Protein AF-A0A8S2TQ96-F1 (afdb_monomer_lite)

pLDDT: mean 87.21, std 14.12, range [46.69, 98.44]

InterPro domains:
  IPR013201 Cathepsin propeptide inhibitor domain (I29) [PF08246] (51-105)
  IPR013201 Cathepsin propeptide inhibitor domain (I29) [SM00848] (51-105)
  IPR038765 Papain-like cysteine peptidase superfamily [SSF54001] (45-105)

Foldseek 3Di:
DPVVPVPPPDDPVVVVVVVVVVVVVVVVVVVVVVVVVVVVVVVVVVLVVVLVVLCVVLVDDDDPVLSVLLSVQLVVLVVVQVVVVVCVVVVVDVDHDDDDNPSSD

Sequence (105 aa):
MLHSWLRKSTIDVTKVWDVYTTIMKVLIALCVLFIGAFSAAAFNTANDDGWNLFKQVHSKQYTNEQEVHRRSVWESNLQKIRTHNLEADLGVHTYTMKMNKYGDL

Structure (mmCIF, N/CA/C/O backbone):
data_AF-A0A8S2TQ96-F1
#
_entry.id   AF-A0A8S2TQ96-F1
#
loop_
_atom_site.group_PDB
_atom_site.id
_atom_site.type_symbol
_atom_site.label_atom_id
_atom_site.label_alt_id
_atom_site.label_comp_id
_atom_site.label_asym_id
_atom_site.label_entity_id
_atom_site.label_seq_id
_atom_site.pdbx_PDB_ins_code
_atom_site.Cartn_x
_atom_site.Cartn_y
_atom_site.Cartn_z
_atom_site.occupancy
_atom_site.B_iso_or_equiv
_atom_site.auth_seq_id
_atom_site.auth_comp_id
_atom_site.auth_asym_id
_atom_site.auth_atom_id
_atom_site.pdbx_PDB_model_num
ATOM 1 N N . MET A 1 1 ? 37.260 -16.030 -67.076 1.00 56.91 1 MET A N 1
ATOM 2 C CA . MET A 1 1 ? 37.007 -14.859 -66.200 1.00 56.91 1 MET A CA 1
ATOM 3 C C . MET A 1 1 ? 35.564 -14.758 -65.663 1.00 56.91 1 MET A C 1
ATOM 5 O O . MET A 1 1 ? 35.270 -13.790 -64.985 1.00 56.91 1 MET A O 1
ATOM 9 N N . LEU A 1 2 ? 34.681 -15.754 -65.868 1.00 51.91 2 LEU A N 1
ATOM 10 C CA . LEU A 1 2 ? 33.277 -15.722 -65.396 1.00 51.91 2 LEU A CA 1
ATOM 11 C C . LEU A 1 2 ? 33.016 -16.482 -64.076 1.00 51.91 2 LEU A C 1
ATOM 13 O O . LEU A 1 2 ? 31.978 -16.295 -63.452 1.00 51.91 2 LEU A O 1
ATOM 17 N N . HIS A 1 3 ? 33.965 -17.299 -63.604 1.00 48.75 3 HIS A N 1
ATOM 18 C CA . HIS A 1 3 ? 33.786 -18.113 -62.390 1.00 48.75 3 HIS A CA 1
ATOM 19 C C . HIS A 1 3 ? 33.942 -17.345 -61.063 1.00 48.75 3 HIS A C 1
ATOM 21 O O . HIS A 1 3 ? 33.622 -17.894 -60.011 1.00 48.75 3 HIS A O 1
ATOM 27 N N . SER A 1 4 ? 34.404 -16.087 -61.078 1.00 53.34 4 SER A N 1
ATOM 28 C CA . SER A 1 4 ? 34.520 -15.270 -59.856 1.00 53.34 4 SER A CA 1
ATOM 29 C C . SER A 1 4 ? 33.241 -14.500 -59.509 1.00 53.34 4 SER A C 1
ATOM 31 O O . SER A 1 4 ? 33.097 -14.052 -58.373 1.00 53.34 4 SER A O 1
ATOM 33 N N . TRP A 1 5 ? 32.298 -14.362 -60.449 1.00 46.69 5 TRP A N 1
ATOM 34 C CA . TRP A 1 5 ? 31.127 -13.492 -60.285 1.00 46.69 5 TRP A CA 1
ATOM 35 C C . TRP A 1 5 ? 29.916 -14.185 -59.633 1.00 46.69 5 TRP A C 1
ATOM 37 O O . TRP A 1 5 ? 29.020 -13.518 -59.130 1.00 46.69 5 TRP A O 1
ATOM 47 N N . LEU A 1 6 ? 29.904 -15.521 -59.551 1.00 48.47 6 LEU A N 1
ATOM 48 C CA . LEU A 1 6 ? 28.789 -16.298 -58.978 1.00 48.47 6 LEU A CA 1
ATOM 49 C C . LEU A 1 6 ? 28.894 -16.556 -57.463 1.00 48.47 6 LEU A C 1
ATOM 51 O O . LEU A 1 6 ? 28.033 -17.211 -56.887 1.00 48.47 6 LEU A O 1
ATOM 55 N N . ARG A 1 7 ? 29.921 -16.025 -56.786 1.00 52.22 7 ARG A N 1
ATOM 56 C CA . ARG A 1 7 ? 30.094 -16.135 -55.322 1.00 52.22 7 ARG A CA 1
ATOM 57 C C . ARG A 1 7 ? 29.729 -14.835 -54.596 1.00 52.22 7 ARG A C 1
ATOM 59 O O . ARG A 1 7 ? 30.400 -14.445 -53.645 1.00 52.22 7 ARG A O 1
ATOM 66 N N . LYS A 1 8 ? 28.726 -14.097 -55.078 1.00 54.47 8 LYS A N 1
ATOM 67 C CA . LYS A 1 8 ? 28.349 -12.815 -54.455 1.00 54.47 8 LYS A CA 1
ATOM 68 C C . LYS A 1 8 ? 26.848 -12.568 -54.320 1.00 54.47 8 LYS A C 1
ATOM 70 O O . LYS A 1 8 ? 26.450 -11.426 -54.127 1.00 54.47 8 LYS A O 1
ATOM 75 N N . SER A 1 9 ? 26.016 -13.611 -54.366 1.00 57.69 9 SER A N 1
ATOM 76 C CA . SER A 1 9 ? 24.560 -13.447 -54.214 1.00 57.69 9 SER A CA 1
ATOM 77 C C . SER A 1 9 ? 23.870 -14.519 -53.367 1.00 57.69 9 SER A C 1
ATOM 79 O O . SER A 1 9 ? 22.688 -14.788 -53.563 1.00 57.69 9 SER A O 1
ATOM 81 N N . THR A 1 10 ? 24.570 -15.148 -52.427 1.00 64.94 10 THR A N 1
ATOM 82 C CA . THR A 1 10 ? 23.928 -16.045 -51.460 1.00 64.94 10 THR A CA 1
ATOM 83 C C . THR A 1 10 ? 23.755 -15.293 -50.153 1.00 64.94 10 THR A C 1
ATOM 85 O O . THR A 1 10 ? 24.729 -15.043 -49.442 1.00 64.94 10 THR A O 1
ATOM 88 N N . ILE A 1 11 ? 22.516 -14.891 -49.867 1.00 67.81 11 ILE A N 1
ATOM 89 C CA . ILE A 1 11 ? 22.120 -14.440 -48.535 1.00 67.81 11 ILE A CA 1
ATOM 90 C C . ILE A 1 11 ? 22.500 -15.559 -47.566 1.00 67.81 11 ILE A C 1
ATOM 92 O O . ILE A 1 11 ? 22.087 -16.706 -47.732 1.00 67.81 11 ILE A O 1
ATOM 96 N N . ASP A 1 12 ? 23.341 -15.227 -46.597 1.00 79.31 12 ASP A N 1
ATOM 97 C CA . ASP A 1 12 ? 23.773 -16.165 -45.576 1.00 79.31 12 ASP A CA 1
ATOM 98 C C . ASP A 1 12 ? 22.588 -16.443 -44.643 1.00 79.31 12 ASP A C 1
ATOM 100 O O . ASP A 1 12 ? 22.205 -15.600 -43.831 1.00 79.31 12 ASP A O 1
ATOM 104 N N . VAL A 1 13 ? 21.959 -17.607 -44.813 1.00 75.88 13 VAL A N 1
ATOM 105 C CA . VAL A 1 13 ? 20.756 -18.015 -44.070 1.00 75.88 13 VAL A CA 1
ATOM 106 C C . VAL A 1 13 ? 20.979 -18.033 -42.557 1.00 75.88 13 VAL A C 1
ATOM 108 O O . VAL A 1 13 ? 20.032 -17.819 -41.804 1.00 75.88 13 VAL A O 1
ATOM 111 N N . THR A 1 14 ? 22.227 -18.207 -42.108 1.00 82.31 14 THR A N 1
ATOM 112 C CA . THR A 1 14 ? 22.584 -18.135 -40.686 1.00 82.31 14 THR A CA 1
ATOM 113 C C . THR A 1 14 ? 22.443 -16.711 -40.158 1.00 82.31 14 THR A C 1
ATOM 115 O O . THR A 1 14 ? 21.804 -16.500 -39.133 1.00 82.31 14 THR A O 1
ATOM 118 N N . LYS A 1 15 ? 22.869 -15.708 -40.938 1.00 83.50 15 LYS A N 1
ATOM 119 C CA . LYS A 1 15 ? 22.677 -14.290 -40.601 1.00 83.50 15 LYS A CA 1
ATOM 120 C C . LYS A 1 15 ? 21.205 -13.902 -40.562 1.00 83.50 15 LYS A C 1
ATOM 122 O O . LYS A 1 15 ? 20.812 -13.103 -39.722 1.00 83.50 15 LYS A O 1
ATOM 127 N N . VAL A 1 16 ? 20.380 -14.458 -41.452 1.00 83.00 16 VAL A N 1
ATOM 128 C CA . VAL A 1 16 ? 18.926 -14.213 -41.436 1.00 83.00 16 VAL A CA 1
ATOM 129 C C . VAL A 1 16 ? 18.296 -14.782 -40.163 1.00 83.00 16 VAL A C 1
ATOM 131 O O . VAL A 1 16 ? 17.480 -14.116 -39.526 1.00 83.00 16 VAL A O 1
ATOM 134 N N . TRP A 1 17 ? 18.700 -15.986 -39.764 1.00 81.88 17 TRP A N 1
ATOM 135 C CA . TRP A 1 17 ? 18.212 -16.635 -38.550 1.00 81.88 17 TRP A CA 1
ATOM 136 C C . TRP A 1 17 ? 18.688 -15.921 -37.271 1.00 81.88 17 TRP A C 1
ATOM 138 O O . TRP A 1 17 ? 17.903 -15.713 -36.345 1.00 81.88 17 TRP A O 1
ATOM 148 N N . ASP A 1 18 ? 19.931 -15.440 -37.248 1.00 88.69 18 ASP A N 1
ATOM 149 C CA . ASP A 1 18 ? 20.479 -14.621 -36.159 1.00 88.69 18 ASP A CA 1
ATOM 150 C C . ASP A 1 18 ? 19.755 -13.275 -36.032 1.00 88.69 18 ASP A C 1
ATOM 152 O O . ASP A 1 18 ? 19.435 -12.833 -34.927 1.00 88.69 18 ASP A O 1
ATOM 156 N N . VAL A 1 19 ? 19.425 -12.635 -37.158 1.00 88.75 19 VAL A N 1
ATOM 157 C CA . VAL A 1 19 ? 18.619 -11.406 -37.169 1.00 88.75 19 VAL A CA 1
ATOM 158 C C . VAL A 1 19 ? 17.217 -11.680 -36.624 1.00 88.75 19 VAL A C 1
ATOM 160 O O . VAL A 1 19 ? 16.761 -10.949 -35.748 1.00 88.75 19 VAL A O 1
ATOM 163 N N . TYR A 1 20 ? 16.553 -12.753 -37.061 1.00 91.12 20 TYR A N 1
ATOM 164 C CA . TYR A 1 20 ? 15.224 -13.122 -36.561 1.00 91.12 20 TYR A CA 1
ATOM 165 C C . TYR A 1 20 ? 15.228 -13.395 -35.052 1.00 91.12 20 TYR A C 1
ATOM 167 O O . TYR A 1 20 ? 14.404 -12.854 -34.314 1.00 91.12 20 TYR A O 1
ATOM 175 N N . THR A 1 21 ? 16.180 -14.190 -34.566 1.00 91.31 21 THR A N 1
ATOM 176 C CA . THR A 1 21 ? 16.281 -14.498 -33.133 1.00 91.31 21 THR A CA 1
ATOM 177 C C . THR A 1 21 ? 16.630 -13.266 -32.302 1.00 91.31 21 THR A C 1
ATOM 179 O O . THR A 1 21 ? 16.107 -13.109 -31.199 1.00 91.31 21 THR A O 1
ATOM 182 N N . THR A 1 22 ? 17.455 -12.359 -32.828 1.00 92.12 22 THR A N 1
ATOM 183 C CA . THR A 1 22 ? 17.768 -11.079 -32.178 1.00 92.12 22 THR A CA 1
ATOM 184 C C . THR A 1 22 ? 16.533 -10.184 -32.099 1.00 92.12 22 THR A C 1
ATOM 186 O O . THR A 1 22 ? 16.230 -9.674 -31.023 1.00 92.12 22 THR A O 1
ATOM 189 N N . ILE A 1 23 ? 15.769 -10.054 -33.189 1.00 93.25 23 ILE A N 1
ATOM 190 C CA . ILE A 1 23 ? 14.514 -9.288 -33.214 1.00 93.25 23 ILE A CA 1
ATOM 191 C C . ILE A 1 23 ? 13.523 -9.854 -32.192 1.00 93.25 23 ILE A C 1
ATOM 193 O O . ILE A 1 23 ? 12.992 -9.099 -31.383 1.00 93.25 23 ILE A O 1
ATOM 197 N N . MET A 1 24 ? 13.318 -11.174 -32.157 1.00 94.31 24 MET A N 1
ATOM 198 C CA . MET A 1 24 ? 12.386 -11.799 -31.209 1.00 94.31 24 MET A CA 1
ATOM 199 C C . MET A 1 24 ? 12.807 -11.583 -29.749 1.00 94.31 24 MET A C 1
ATOM 201 O O . MET A 1 24 ? 11.963 -11.280 -28.910 1.00 94.31 24 MET A O 1
ATOM 205 N N . LYS A 1 25 ? 14.107 -11.659 -29.434 1.00 92.94 25 LYS A N 1
ATOM 206 C CA . LYS A 1 25 ? 14.625 -11.349 -28.088 1.00 92.94 25 LYS A CA 1
ATOM 207 C C . LYS A 1 25 ? 14.398 -9.887 -27.704 1.00 92.94 25 LYS A C 1
ATOM 209 O O . LYS A 1 25 ? 13.994 -9.622 -26.575 1.00 92.94 25 LYS A O 1
ATOM 214 N N . VAL A 1 26 ? 14.625 -8.952 -28.630 1.00 94.12 26 VAL A N 1
ATOM 215 C CA . VAL A 1 26 ? 14.368 -7.520 -28.405 1.00 94.12 26 VAL A CA 1
ATOM 216 C C . VAL A 1 26 ? 12.879 -7.272 -28.173 1.00 94.12 26 VAL A C 1
ATOM 218 O O . VAL A 1 26 ? 12.530 -6.582 -27.222 1.00 94.12 26 VAL A O 1
ATOM 221 N N . LEU A 1 27 ? 11.996 -7.875 -28.973 1.00 93.62 27 LEU A N 1
ATOM 222 C CA . LEU A 1 27 ? 10.548 -7.754 -28.788 1.00 93.62 27 LEU A CA 1
ATOM 223 C C . LEU A 1 27 ? 10.104 -8.289 -27.423 1.00 93.62 27 LEU A C 1
ATOM 225 O O . LEU A 1 27 ? 9.371 -7.604 -26.718 1.00 93.62 27 LEU A O 1
ATOM 229 N N . ILE A 1 28 ? 10.598 -9.461 -27.011 1.00 92.62 28 ILE A N 1
ATOM 230 C CA . ILE A 1 28 ? 10.309 -10.024 -25.685 1.00 92.62 28 ILE A CA 1
ATOM 231 C C . ILE A 1 28 ? 10.806 -9.086 -24.579 1.00 92.62 28 ILE A C 1
ATOM 233 O O . ILE A 1 28 ? 10.057 -8.795 -23.648 1.00 92.62 28 ILE A O 1
ATOM 237 N N . ALA A 1 29 ? 12.036 -8.574 -24.685 1.00 91.31 29 ALA A N 1
ATOM 238 C CA . ALA A 1 29 ? 12.585 -7.638 -23.707 1.00 91.31 29 ALA A CA 1
ATOM 239 C C . ALA A 1 29 ? 11.738 -6.357 -23.608 1.00 91.31 29 ALA A C 1
ATOM 241 O O . ALA A 1 29 ? 11.416 -5.923 -22.504 1.00 91.31 29 ALA A O 1
ATOM 242 N N . LEU A 1 30 ? 11.309 -5.793 -24.741 1.00 90.00 30 LEU A N 1
ATOM 243 C CA . LEU A 1 30 ? 10.417 -4.632 -24.770 1.00 90.00 30 LEU A CA 1
ATOM 244 C C . LEU A 1 30 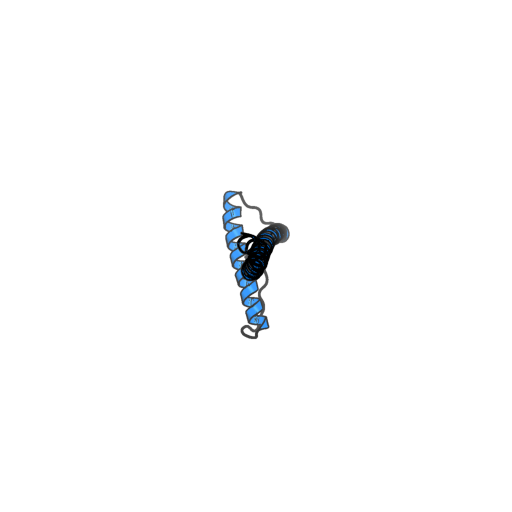? 9.060 -4.946 -24.130 1.00 90.00 30 LEU A C 1
ATOM 246 O O . LEU A 1 30 ? 8.594 -4.170 -23.300 1.00 90.00 30 LEU A O 1
ATOM 250 N N . CYS A 1 31 ? 8.447 -6.092 -24.441 1.00 89.12 31 CYS A N 1
ATOM 251 C CA . CYS A 1 31 ? 7.189 -6.512 -23.820 1.00 89.12 31 CYS A CA 1
ATOM 252 C C . CYS A 1 31 ? 7.307 -6.619 -22.293 1.00 89.12 31 CYS A C 1
ATOM 254 O O . CYS A 1 31 ? 6.441 -6.110 -21.585 1.00 89.12 31 CYS A O 1
ATOM 256 N N . VAL A 1 32 ? 8.384 -7.219 -21.776 1.00 88.75 32 VAL A N 1
ATOM 257 C CA . VAL A 1 32 ? 8.623 -7.325 -20.326 1.00 88.75 32 VAL A CA 1
ATOM 258 C C . VAL A 1 32 ? 8.761 -5.941 -19.683 1.00 88.75 32 VAL A C 1
ATOM 260 O O . VAL A 1 32 ? 8.165 -5.697 -18.634 1.00 88.75 32 VAL A O 1
ATOM 263 N N . LEU A 1 33 ? 9.482 -5.015 -20.324 1.00 83.81 33 LEU A N 1
ATOM 264 C CA . LEU A 1 33 ? 9.632 -3.641 -19.833 1.00 83.81 33 LEU A CA 1
ATOM 265 C C . LEU A 1 33 ? 8.292 -2.887 -19.796 1.00 83.81 33 LEU A C 1
ATOM 267 O O . LEU A 1 33 ? 7.990 -2.229 -18.800 1.00 83.81 33 LEU A O 1
ATOM 271 N N . PHE A 1 34 ? 7.467 -3.016 -20.839 1.00 81.56 34 PHE A N 1
ATOM 272 C CA . PHE A 1 34 ? 6.141 -2.391 -20.889 1.00 81.56 34 PHE A CA 1
ATOM 273 C C . PHE A 1 34 ? 5.188 -2.946 -19.824 1.00 81.56 34 PHE A C 1
ATOM 275 O O . PHE A 1 34 ? 4.493 -2.169 -19.168 1.00 81.56 34 PHE A O 1
ATOM 282 N N . ILE A 1 35 ? 5.178 -4.266 -19.610 1.00 82.06 35 ILE A N 1
ATOM 283 C CA . ILE A 1 35 ? 4.347 -4.900 -18.575 1.00 82.06 35 ILE A CA 1
ATOM 284 C C . ILE A 1 35 ? 4.777 -4.417 -17.184 1.00 82.06 35 ILE A C 1
ATOM 286 O O . ILE A 1 35 ? 3.931 -3.996 -16.398 1.00 82.06 35 ILE A O 1
ATOM 290 N N . GLY A 1 36 ? 6.084 -4.402 -16.895 1.00 73.25 36 GLY A N 1
ATOM 291 C CA . GLY A 1 36 ? 6.606 -3.939 -15.606 1.00 73.25 36 GLY A CA 1
ATOM 292 C C . GLY A 1 36 ? 6.257 -2.478 -15.302 1.00 73.25 36 GLY A C 1
ATOM 293 O O . GLY A 1 36 ? 5.810 -2.169 -14.196 1.00 73.25 36 GLY A O 1
ATOM 294 N N . ALA A 1 37 ? 6.395 -1.586 -16.289 1.00 70.81 37 ALA A N 1
ATOM 295 C CA . ALA A 1 37 ? 6.051 -0.172 -16.137 1.00 70.81 37 ALA A CA 1
ATOM 296 C C . ALA A 1 37 ? 4.548 0.043 -15.889 1.00 70.81 37 ALA A C 1
ATOM 298 O O . ALA A 1 37 ? 4.170 0.829 -15.018 1.00 70.81 37 ALA A O 1
ATOM 299 N N . PHE A 1 38 ? 3.690 -0.684 -16.611 1.00 73.06 38 PHE A N 1
ATOM 300 C CA . PHE A 1 38 ? 2.242 -0.607 -16.426 1.00 73.06 38 PHE A CA 1
ATOM 301 C C . PHE A 1 38 ? 1.810 -1.122 -15.047 1.00 73.06 38 PHE A C 1
ATOM 303 O O . PHE A 1 38 ? 1.024 -0.466 -14.366 1.00 73.06 38 PHE A O 1
ATOM 310 N N . SER A 1 39 ? 2.361 -2.253 -14.593 1.00 72.19 39 SER A N 1
ATOM 311 C CA . SER A 1 39 ? 2.064 -2.805 -13.267 1.00 72.19 39 SER A CA 1
ATOM 312 C C . SER A 1 39 ? 2.483 -1.866 -12.135 1.00 72.19 39 SER A C 1
ATOM 314 O O . SER A 1 39 ? 1.720 -1.693 -11.188 1.00 72.19 39 SER A O 1
ATOM 316 N N . ALA A 1 40 ? 3.650 -1.223 -12.235 1.00 66.31 40 ALA A N 1
ATOM 317 C CA . ALA A 1 40 ? 4.106 -0.260 -11.233 1.00 66.31 40 ALA A CA 1
ATOM 318 C C . ALA A 1 40 ? 3.206 0.988 -11.178 1.00 66.31 40 ALA A C 1
ATOM 320 O O . ALA A 1 40 ? 2.823 1.426 -10.094 1.00 66.31 40 ALA A O 1
ATOM 321 N N . ALA A 1 41 ? 2.819 1.529 -12.338 1.00 67.88 41 ALA A N 1
ATOM 322 C CA . ALA A 1 41 ? 1.915 2.675 -12.409 1.00 67.88 41 ALA A CA 1
ATOM 323 C C . ALA A 1 41 ? 0.528 2.347 -11.833 1.00 67.88 41 ALA A C 1
ATOM 325 O O . ALA A 1 41 ? 0.031 3.076 -10.978 1.00 67.88 41 ALA A O 1
ATOM 326 N N . ALA A 1 42 ? -0.062 1.217 -12.234 1.00 67.50 42 ALA A N 1
ATOM 327 C CA . ALA A 1 42 ? -1.366 0.779 -11.743 1.00 67.50 42 ALA A CA 1
ATOM 328 C C . ALA A 1 42 ? -1.359 0.489 -10.231 1.00 67.50 42 ALA A C 1
ATOM 330 O O . ALA A 1 42 ? -2.318 0.822 -9.536 1.00 67.50 42 ALA A O 1
ATOM 331 N N . PHE A 1 43 ? -0.277 -0.099 -9.709 1.00 65.06 43 PHE A N 1
ATOM 332 C CA . PHE A 1 43 ? -0.131 -0.370 -8.278 1.00 65.06 43 PHE A CA 1
ATOM 333 C C . PHE A 1 43 ? -0.060 0.916 -7.451 1.00 65.06 43 PHE A C 1
ATOM 335 O O . PHE A 1 43 ? -0.713 1.008 -6.411 1.00 65.06 43 PHE A O 1
ATOM 342 N N . ASN A 1 44 ? 0.681 1.919 -7.933 1.00 70.62 44 ASN A N 1
ATOM 343 C CA . ASN A 1 44 ? 0.753 3.223 -7.280 1.00 70.62 44 ASN A CA 1
ATOM 344 C C . ASN A 1 44 ? -0.631 3.886 -7.244 1.00 70.62 44 ASN A C 1
ATOM 346 O O . ASN A 1 44 ? -1.106 4.223 -6.165 1.00 70.62 44 ASN A O 1
ATOM 350 N N . THR A 1 45 ? -1.339 3.959 -8.377 1.00 75.44 45 THR A N 1
ATOM 351 C CA . THR A 1 45 ? -2.688 4.553 -8.431 1.00 75.44 45 THR A CA 1
ATOM 352 C C . THR A 1 45 ? -3.694 3.830 -7.527 1.00 75.44 45 THR A C 1
ATOM 354 O O . THR A 1 45 ? -4.443 4.479 -6.804 1.00 75.44 45 THR A O 1
ATOM 357 N N . ALA A 1 46 ? -3.686 2.494 -7.492 1.00 75.69 46 ALA A N 1
ATOM 358 C CA . ALA A 1 46 ? -4.599 1.736 -6.634 1.00 75.69 46 ALA A CA 1
ATOM 359 C C . ALA A 1 46 ? -4.346 1.973 -5.131 1.00 75.69 46 ALA A C 1
ATOM 361 O O . ALA A 1 46 ? -5.288 1.991 -4.334 1.00 75.69 46 ALA A O 1
ATOM 362 N N . ASN A 1 47 ? -3.085 2.160 -4.728 1.00 79.69 47 ASN A N 1
ATOM 363 C CA . ASN A 1 47 ? -2.754 2.497 -3.345 1.00 79.69 47 ASN A CA 1
ATOM 364 C C . ASN A 1 47 ? -3.122 3.954 -3.009 1.00 79.69 47 ASN A C 1
ATOM 366 O O . ASN A 1 47 ? -3.582 4.196 -1.895 1.00 79.69 47 ASN A O 1
ATOM 370 N N . ASP A 1 48 ? -2.990 4.897 -3.950 1.00 89.88 48 ASP A N 1
ATOM 371 C CA . ASP A 1 48 ? -3.455 6.286 -3.797 1.00 89.88 48 ASP A CA 1
ATOM 372 C C . ASP A 1 48 ? -4.969 6.350 -3.536 1.00 89.88 48 ASP A C 1
ATOM 374 O O . ASP A 1 48 ? -5.413 6.990 -2.578 1.00 89.88 48 ASP A O 1
ATOM 378 N N . ASP A 1 49 ? -5.763 5.633 -4.334 1.00 92.69 49 ASP A N 1
ATOM 379 C CA . ASP A 1 49 ? -7.217 5.552 -4.158 1.00 92.69 49 ASP A CA 1
ATOM 380 C C . ASP A 1 49 ? -7.579 4.912 -2.810 1.00 92.69 49 ASP A C 1
ATOM 382 O O . ASP A 1 49 ? -8.432 5.418 -2.071 1.00 92.69 49 ASP A O 1
ATOM 386 N N . GLY A 1 50 ? -6.884 3.830 -2.445 1.00 94.69 50 GLY A N 1
ATOM 387 C CA . GLY A 1 50 ? -7.056 3.159 -1.158 1.00 94.69 50 GLY A CA 1
ATOM 388 C C . GLY A 1 50 ? -6.714 4.053 0.038 1.00 94.69 50 GLY A C 1
ATOM 389 O O . GLY A 1 50 ? -7.438 4.044 1.036 1.00 94.69 50 GLY A O 1
ATOM 390 N N . TRP A 1 51 ? -5.654 4.856 -0.068 1.00 96.19 51 TRP A N 1
ATOM 391 C CA . TRP A 1 51 ? -5.242 5.811 0.960 1.00 96.19 51 TRP A CA 1
ATOM 392 C C . TRP A 1 51 ? -6.280 6.921 1.145 1.00 96.19 51 TRP A C 1
ATOM 394 O O . TRP A 1 51 ? -6.675 7.232 2.273 1.00 96.19 51 TRP A O 1
ATOM 404 N N . ASN A 1 52 ? -6.782 7.485 0.046 1.00 95.94 52 ASN A N 1
ATOM 405 C CA . ASN A 1 52 ? -7.813 8.520 0.087 1.00 95.94 52 ASN A CA 1
ATOM 406 C C . ASN A 1 52 ? -9.117 7.998 0.700 1.00 95.94 52 ASN A C 1
ATOM 408 O O . ASN A 1 52 ? -9.685 8.650 1.582 1.00 95.94 52 ASN A O 1
ATOM 412 N N . LEU A 1 53 ? -9.544 6.792 0.315 1.00 96.56 53 LEU A N 1
ATOM 413 C CA . LEU A 1 53 ? -10.710 6.138 0.905 1.00 96.56 53 LEU A CA 1
ATOM 414 C C . LEU A 1 53 ? -10.508 5.864 2.401 1.00 96.56 53 LEU A C 1
ATOM 416 O O . LEU A 1 53 ? -11.404 6.128 3.198 1.00 96.56 53 LEU A O 1
ATOM 420 N N . PHE A 1 54 ? -9.335 5.371 2.805 1.00 97.44 54 PHE A N 1
ATOM 421 C CA . PHE A 1 54 ? -9.005 5.141 4.212 1.00 97.44 54 PHE A CA 1
ATOM 422 C C . PHE A 1 54 ? -9.130 6.425 5.042 1.00 97.44 54 PHE A C 1
ATOM 424 O O . PHE A 1 54 ? -9.791 6.422 6.087 1.00 97.44 54 PHE A O 1
ATOM 431 N N . LYS A 1 55 ? -8.545 7.532 4.562 1.00 97.56 55 LYS A N 1
ATOM 432 C CA . LYS A 1 55 ? -8.652 8.837 5.224 1.00 97.56 55 LYS A CA 1
ATOM 433 C C . LYS A 1 55 ? -10.105 9.293 5.321 1.00 97.56 55 LYS A C 1
ATOM 435 O O . LYS A 1 55 ? -10.515 9.746 6.386 1.00 97.56 55 LYS A O 1
ATOM 440 N N . GLN A 1 56 ? -10.887 9.129 4.254 1.00 97.12 56 GLN A N 1
ATOM 441 C CA . GLN A 1 56 ? -12.302 9.501 4.228 1.00 97.12 56 GLN A CA 1
ATOM 442 C C . GLN A 1 56 ? -13.134 8.680 5.223 1.00 97.12 56 GLN A C 1
ATOM 444 O O . GLN A 1 56 ? -13.860 9.250 6.032 1.00 97.12 56 GLN A O 1
ATOM 449 N N . VAL A 1 57 ? -13.006 7.351 5.203 1.00 97.62 57 VAL A N 1
ATOM 450 C CA . VAL A 1 57 ? -13.778 6.426 6.054 1.00 97.62 57 VAL A CA 1
ATOM 451 C C . VAL A 1 57 ? -13.472 6.621 7.540 1.00 97.62 57 VAL A C 1
ATOM 453 O O . VAL A 1 57 ? -14.344 6.422 8.384 1.00 97.62 57 VAL A O 1
ATOM 456 N N . HIS A 1 58 ? -12.242 7.011 7.877 1.00 97.06 58 HIS A N 1
ATOM 457 C CA . HIS A 1 58 ? -11.807 7.207 9.261 1.00 97.06 58 HIS A CA 1
ATOM 458 C C . HIS A 1 58 ? -11.627 8.677 9.654 1.00 97.06 58 HIS A C 1
ATOM 460 O O . HIS A 1 58 ? -11.040 8.948 10.704 1.00 97.06 58 HIS A O 1
ATOM 466 N N . SER A 1 59 ? -12.130 9.607 8.837 1.00 97.19 59 SER A N 1
ATOM 467 C CA . SER A 1 59 ? -12.079 11.057 9.064 1.00 97.19 59 SER A CA 1
ATOM 468 C C . SER A 1 59 ? -10.682 11.569 9.441 1.00 97.19 59 SER A C 1
ATOM 470 O O . SER A 1 59 ? -10.529 12.389 10.347 1.00 97.19 59 SER A O 1
ATOM 472 N N . LYS A 1 60 ? -9.644 11.057 8.774 1.00 96.25 60 LYS A N 1
ATOM 473 C CA . LYS A 1 60 ? -8.250 11.424 9.036 1.00 96.25 60 LYS A CA 1
ATOM 474 C C . LYS A 1 60 ? -7.879 12.700 8.285 1.00 96.25 60 LYS A C 1
ATOM 476 O O . LYS A 1 60 ? -8.179 12.842 7.102 1.00 96.25 60 LYS A O 1
ATOM 481 N N . GLN A 1 61 ? -7.175 13.596 8.969 1.00 95.50 61 GLN A N 1
ATOM 482 C CA . GLN A 1 61 ? -6.591 14.807 8.398 1.00 95.50 61 GLN A CA 1
ATOM 483 C C . GLN A 1 61 ? -5.163 14.940 8.919 1.00 95.50 61 GLN A C 1
ATOM 485 O O . GLN A 1 61 ? -4.929 14.796 10.119 1.00 95.50 61 GLN A O 1
ATOM 490 N N . TYR A 1 62 ? -4.220 15.192 8.018 1.00 95.25 62 TYR A N 1
ATOM 491 C CA . TYR A 1 62 ? -2.800 15.295 8.334 1.00 95.25 62 TYR A CA 1
ATOM 492 C C . TYR A 1 62 ? -2.216 16.537 7.671 1.00 95.25 62 TYR A C 1
ATOM 494 O O . TYR A 1 62 ?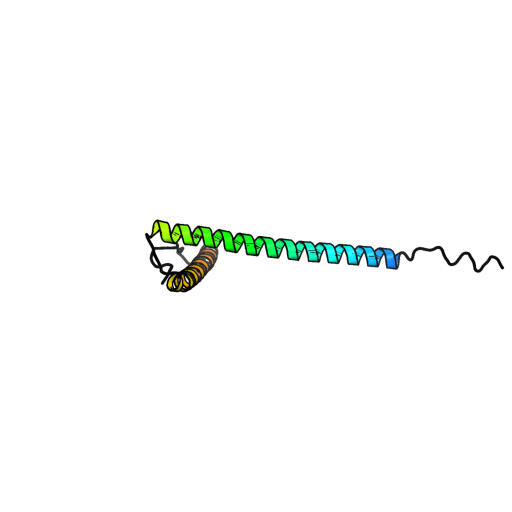 -2.716 16.997 6.644 1.00 95.25 62 TYR A O 1
ATOM 502 N N . THR A 1 63 ? -1.141 17.070 8.245 1.00 95.62 63 THR A N 1
ATOM 503 C CA . THR A 1 63 ? -0.293 18.028 7.529 1.00 95.62 63 THR A CA 1
ATOM 504 C C . THR A 1 63 ? 0.517 17.302 6.453 1.00 95.62 63 THR A C 1
ATOM 506 O O . THR A 1 63 ? 0.732 16.094 6.553 1.00 95.62 63 THR A O 1
ATOM 509 N N . ASN A 1 64 ? 1.020 18.028 5.449 1.00 89.69 64 ASN A N 1
ATOM 510 C CA . ASN A 1 64 ? 1.821 17.435 4.365 1.00 89.69 64 ASN A CA 1
ATOM 511 C C . ASN A 1 64 ? 3.006 16.600 4.887 1.00 89.69 64 ASN A C 1
ATOM 513 O O . ASN A 1 64 ? 3.300 15.536 4.349 1.00 89.69 64 ASN A O 1
ATOM 517 N N . GLU A 1 65 ? 3.657 17.053 5.962 1.00 91.12 65 GLU A N 1
ATOM 518 C CA . GLU A 1 65 ? 4.778 16.341 6.589 1.00 91.12 65 GLU A CA 1
ATOM 519 C C . GLU A 1 65 ? 4.337 15.037 7.268 1.00 91.12 65 GLU A C 1
ATOM 521 O O . GLU A 1 65 ? 4.991 14.002 7.140 1.00 91.12 65 GLU A O 1
ATOM 526 N N . GLN A 1 66 ? 3.200 15.062 7.968 1.00 93.25 66 GLN A N 1
ATOM 527 C CA . GLN A 1 66 ? 2.648 13.880 8.629 1.00 93.25 66 GLN A CA 1
ATOM 528 C C . GLN A 1 66 ? 2.107 12.869 7.620 1.00 93.25 66 GLN A C 1
ATOM 530 O O . GLN A 1 66 ? 2.215 11.664 7.846 1.00 93.25 66 GLN A O 1
ATOM 535 N N . GLU A 1 67 ? 1.530 13.344 6.517 1.00 94.38 67 GLU A N 1
AT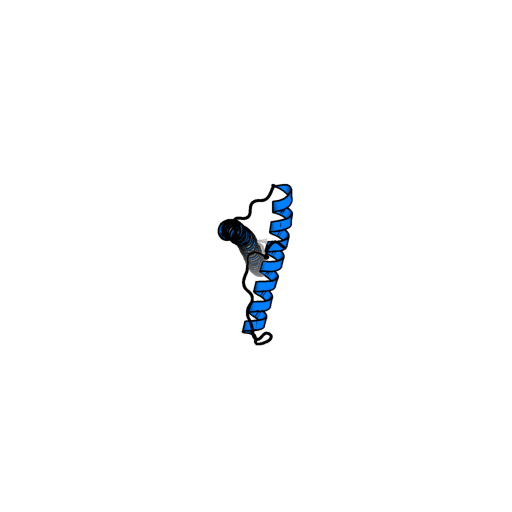OM 536 C CA . GLU A 1 67 ? 0.871 12.498 5.529 1.00 94.38 67 GLU A CA 1
ATOM 537 C C . GLU A 1 67 ? 1.835 11.483 4.911 1.00 94.38 67 GLU A C 1
ATOM 539 O O . GLU A 1 67 ? 1.490 10.308 4.829 1.00 94.38 67 GLU A O 1
ATOM 544 N N . VAL A 1 68 ? 3.062 11.894 4.574 1.00 92.94 68 VAL A N 1
ATOM 545 C CA . VAL A 1 68 ? 4.081 10.990 4.014 1.00 92.94 68 VAL A CA 1
ATOM 546 C C . VAL A 1 68 ? 4.385 9.838 4.974 1.00 92.94 68 VAL A C 1
ATOM 548 O O . VAL A 1 68 ? 4.383 8.672 4.576 1.00 92.94 68 VAL A O 1
ATOM 551 N N . HIS A 1 69 ? 4.597 10.147 6.255 1.00 95.00 69 HIS A N 1
ATOM 552 C CA . HIS A 1 69 ? 4.885 9.127 7.261 1.00 95.00 69 HIS A CA 1
ATOM 553 C C . HIS A 1 69 ? 3.679 8.211 7.506 1.00 95.00 69 HIS A C 1
ATOM 555 O O . HIS A 1 69 ? 3.811 6.989 7.484 1.00 95.00 69 HIS A O 1
ATOM 561 N N . ARG A 1 70 ? 2.484 8.786 7.685 1.00 97.12 70 ARG A N 1
ATOM 562 C CA . ARG A 1 70 ? 1.245 8.033 7.940 1.00 97.12 70 ARG A CA 1
ATOM 563 C C . ARG A 1 70 ? 0.883 7.115 6.782 1.00 97.12 70 ARG A C 1
ATOM 565 O O . ARG A 1 70 ? 0.477 5.978 7.010 1.00 97.12 70 ARG A O 1
ATOM 572 N N . ARG A 1 71 ? 1.083 7.588 5.555 1.00 95.88 71 ARG A N 1
ATOM 573 C CA . ARG A 1 71 ? 0.878 6.802 4.345 1.00 95.88 71 ARG A CA 1
ATOM 574 C C . ARG A 1 71 ? 1.859 5.636 4.263 1.00 95.88 71 ARG A C 1
ATOM 576 O O . ARG A 1 71 ? 1.432 4.519 4.005 1.00 95.88 71 ARG A O 1
ATOM 583 N N . SER A 1 72 ? 3.137 5.865 4.561 1.00 94.75 72 SER A N 1
ATOM 584 C CA . SER A 1 72 ? 4.150 4.802 4.590 1.00 94.75 72 SER A CA 1
ATOM 585 C C . SER A 1 72 ? 3.806 3.692 5.597 1.00 94.75 72 SER A C 1
ATOM 587 O O . SER A 1 72 ? 3.874 2.506 5.266 1.00 94.75 72 SER A O 1
ATOM 589 N N . VAL A 1 73 ? 3.359 4.062 6.802 1.00 97.25 73 VAL A N 1
ATOM 590 C CA . VAL A 1 73 ? 2.902 3.098 7.819 1.00 97.25 73 VAL A CA 1
ATOM 591 C C . VAL A 1 73 ? 1.665 2.331 7.339 1.00 97.25 73 VAL A C 1
ATOM 593 O O . VAL A 1 73 ? 1.612 1.105 7.444 1.00 97.25 73 VAL A O 1
ATOM 596 N N . TRP A 1 74 ? 0.702 3.030 6.740 1.00 97.75 74 TRP A N 1
ATOM 597 C CA . TRP A 1 74 ? -0.500 2.418 6.180 1.00 97.75 74 TRP A CA 1
ATOM 598 C C . TRP A 1 74 ? -0.212 1.433 5.045 1.00 97.75 74 TRP A C 1
ATOM 600 O O . TRP A 1 74 ? -0.778 0.339 5.039 1.00 97.75 74 TRP A O 1
ATOM 610 N N . GLU A 1 75 ? 0.700 1.761 4.129 1.00 96.12 75 GLU A N 1
ATOM 611 C CA . GLU A 1 75 ? 1.118 0.865 3.042 1.00 96.12 75 GLU A CA 1
ATOM 612 C C . GLU A 1 75 ? 1.795 -0.402 3.592 1.00 96.12 75 GLU A C 1
ATOM 614 O O . GLU A 1 75 ? 1.480 -1.511 3.152 1.00 96.12 75 GLU A O 1
ATOM 619 N N . SER A 1 76 ? 2.644 -0.261 4.616 1.00 96.25 76 SER A N 1
ATOM 620 C CA . SER A 1 76 ? 3.272 -1.394 5.312 1.00 96.25 76 SER A CA 1
ATOM 621 C C . SER A 1 76 ? 2.233 -2.309 5.975 1.00 96.25 76 SER A C 1
ATOM 623 O O . SER A 1 76 ? 2.232 -3.528 5.773 1.00 96.25 76 SER A O 1
ATOM 625 N N . ASN A 1 77 ? 1.273 -1.730 6.702 1.00 97.81 77 ASN A N 1
ATOM 626 C CA . ASN A 1 77 ? 0.187 -2.488 7.324 1.00 97.81 77 ASN A CA 1
ATOM 627 C C . ASN A 1 77 ? -0.727 -3.148 6.279 1.00 97.81 77 ASN A C 1
ATOM 629 O O . ASN A 1 77 ? -1.171 -4.282 6.473 1.00 97.81 77 ASN A O 1
ATOM 633 N N . LEU A 1 78 ? -0.975 -2.491 5.144 1.00 96.12 78 LEU A N 1
ATOM 634 C CA . LEU A 1 78 ? -1.738 -3.062 4.036 1.00 96.12 78 LEU A CA 1
ATOM 635 C C . LEU A 1 78 ? -1.028 -4.278 3.435 1.00 96.12 78 LEU A C 1
ATOM 637 O O . LEU A 1 78 ? -1.672 -5.301 3.194 1.00 96.12 78 LEU A O 1
ATOM 641 N N . GLN A 1 79 ? 0.290 -4.201 3.236 1.00 95.62 79 GLN A N 1
ATOM 642 C CA . GLN A 1 79 ? 1.088 -5.335 2.775 1.00 95.62 79 GLN A CA 1
ATOM 643 C C . GLN A 1 79 ? 1.046 -6.486 3.783 1.00 95.62 79 GLN A C 1
ATOM 645 O O . GLN A 1 79 ? 0.797 -7.624 3.389 1.00 95.62 79 GLN A O 1
ATOM 650 N N . LYS A 1 80 ? 1.200 -6.195 5.079 1.00 97.31 80 LYS A N 1
ATOM 651 C CA . LYS A 1 80 ? 1.096 -7.199 6.146 1.00 97.31 80 LYS A CA 1
ATOM 652 C C . LYS A 1 80 ? -0.247 -7.929 6.118 1.00 97.31 80 LYS A C 1
ATOM 654 O O . LYS A 1 80 ? -0.273 -9.152 6.198 1.00 97.31 80 LYS A O 1
ATOM 659 N N . ILE A 1 81 ? -1.350 -7.193 5.964 1.00 97.94 81 ILE A N 1
ATOM 660 C CA . ILE A 1 81 ? -2.697 -7.772 5.852 1.00 97.94 81 ILE A CA 1
ATOM 661 C C . ILE A 1 81 ? -2.801 -8.682 4.624 1.00 97.94 81 ILE A C 1
ATOM 663 O O . ILE A 1 81 ? -3.317 -9.791 4.738 1.00 97.94 81 ILE A O 1
ATOM 667 N N . ARG A 1 82 ? -2.309 -8.237 3.459 1.00 96.00 82 ARG A N 1
ATOM 668 C CA . ARG A 1 82 ? -2.337 -9.036 2.221 1.00 96.00 82 ARG A CA 1
ATOM 669 C C . ARG A 1 82 ? -1.563 -10.344 2.388 1.00 96.00 82 ARG A C 1
ATOM 671 O O . ARG A 1 82 ? -2.105 -11.397 2.071 1.00 96.00 82 ARG A O 1
ATOM 678 N N . THR A 1 83 ? -0.343 -10.283 2.922 1.00 97.69 83 THR A N 1
ATOM 679 C CA . THR A 1 83 ? 0.486 -11.474 3.156 1.00 97.69 83 THR A CA 1
ATOM 680 C C . THR A 1 83 ? -0.166 -12.426 4.155 1.00 97.69 83 THR A C 1
ATOM 682 O O . THR A 1 83 ? -0.318 -13.603 3.853 1.00 97.69 83 THR A O 1
ATOM 685 N N . HIS A 1 84 ? -0.626 -11.921 5.303 1.00 98.44 84 HIS A N 1
ATOM 686 C CA . HIS A 1 84 ? -1.294 -12.748 6.309 1.00 98.44 84 HIS A CA 1
ATOM 687 C C . HIS A 1 84 ? -2.551 -13.429 5.756 1.00 98.44 84 HIS A C 1
ATOM 689 O O . HIS A 1 84 ? -2.800 -14.593 6.045 1.00 98.44 84 HIS A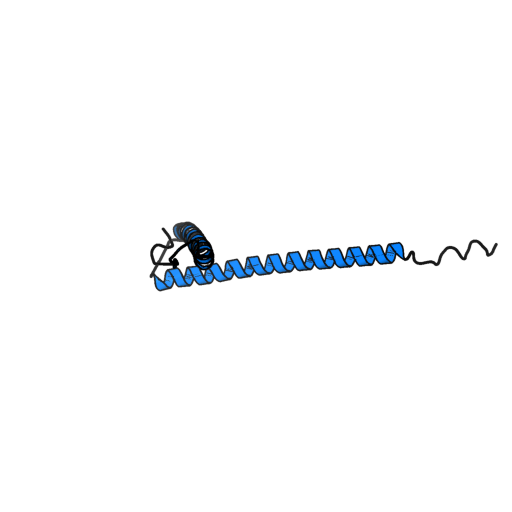 O 1
ATOM 695 N N . ASN A 1 85 ? -3.359 -12.723 4.962 1.00 98.25 85 ASN A N 1
ATOM 696 C CA . ASN A 1 85 ? -4.573 -13.305 4.392 1.00 98.25 85 ASN A CA 1
ATOM 697 C C . ASN A 1 85 ? -4.263 -14.362 3.331 1.00 98.25 85 ASN A C 1
ATOM 699 O O . ASN A 1 85 ? -4.948 -15.374 3.294 1.00 98.25 85 ASN A O 1
ATOM 703 N N . LEU A 1 86 ? -3.201 -14.180 2.540 1.00 98.12 86 LEU A N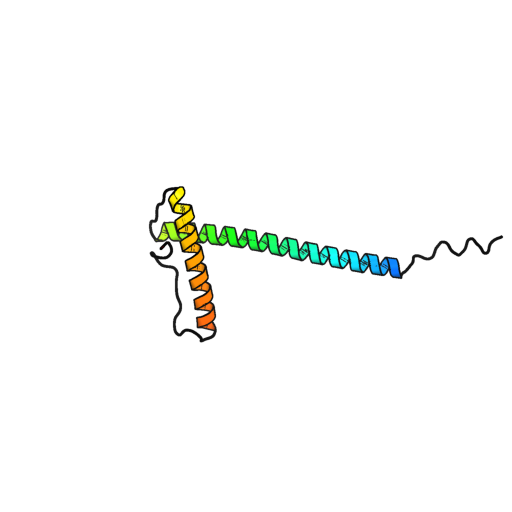 1
ATOM 704 C CA . LEU A 1 86 ? -2.720 -15.231 1.643 1.00 98.12 86 LEU A CA 1
ATOM 705 C C . LEU A 1 86 ? -2.279 -16.474 2.432 1.00 98.12 86 LEU A C 1
ATOM 707 O O . LEU A 1 86 ? -2.609 -17.595 2.064 1.00 98.12 86 LEU A O 1
ATOM 711 N N . GLU A 1 87 ? -1.560 -16.287 3.537 1.00 98.38 87 GLU A N 1
ATOM 712 C CA . GLU A 1 87 ? -1.172 -17.376 4.438 1.00 98.38 87 GLU A CA 1
ATOM 713 C C . GLU A 1 87 ? -2.394 -18.045 5.099 1.00 98.38 87 GLU A C 1
ATOM 715 O O . GLU A 1 87 ? -2.424 -19.267 5.241 1.00 98.38 87 GLU A O 1
ATOM 720 N N . ALA A 1 88 ? -3.421 -17.272 5.462 1.00 98.38 88 ALA A N 1
ATOM 721 C CA . ALA A 1 88 ? -4.684 -17.787 5.990 1.00 98.38 88 ALA A CA 1
ATOM 722 C C . ALA A 1 88 ? -5.432 -18.642 4.955 1.00 98.38 88 ALA A C 1
ATOM 724 O O . ALA A 1 88 ? -5.892 -19.733 5.285 1.00 98.38 88 ALA A O 1
ATOM 725 N N . ASP A 1 89 ? -5.477 -18.204 3.694 1.00 97.88 89 ASP A N 1
ATOM 726 C CA . ASP A 1 89 ? -6.068 -18.963 2.584 1.00 97.88 89 ASP A CA 1
ATOM 727 C C . ASP A 1 89 ? -5.308 -20.277 2.315 1.00 97.88 89 ASP A C 1
ATOM 729 O O . ASP A 1 89 ? -5.896 -21.270 1.886 1.00 97.88 89 ASP A O 1
ATOM 733 N N . LEU A 1 90 ? -4.006 -20.310 2.620 1.00 98.06 90 LEU A N 1
ATOM 734 C CA . LEU A 1 90 ? -3.169 -21.516 2.590 1.00 98.06 90 LEU A CA 1
ATOM 735 C C . LEU A 1 90 ? -3.283 -22.374 3.867 1.00 98.06 90 LEU A C 1
ATOM 737 O O . LEU A 1 90 ? -2.602 -23.393 3.982 1.00 98.06 90 LEU A O 1
ATOM 741 N N . GLY A 1 91 ? -4.127 -21.985 4.826 1.00 98.06 91 GLY A N 1
ATOM 742 C CA . GLY A 1 91 ? -4.375 -22.715 6.069 1.00 98.06 91 GLY A CA 1
ATOM 743 C C . GLY A 1 91 ? -3.314 -22.530 7.160 1.00 98.06 91 GLY A C 1
ATOM 744 O O . GLY A 1 91 ? -3.352 -23.248 8.157 1.00 98.06 91 GLY A O 1
ATOM 745 N N . VAL A 1 92 ? -2.375 -21.588 7.002 1.00 98.44 92 VAL A N 1
ATOM 746 C CA . VAL A 1 92 ? -1.349 -21.274 8.019 1.00 98.44 92 VAL A CA 1
ATOM 747 C C . VAL A 1 92 ? -1.968 -20.541 9.211 1.00 98.44 92 VAL A C 1
ATOM 749 O O . VAL A 1 92 ? -1.587 -20.786 10.355 1.00 98.44 92 VAL A O 1
ATOM 752 N N . HIS A 1 93 ? -2.950 -19.675 8.949 1.00 97.88 93 HIS A N 1
ATOM 753 C CA . HIS A 1 93 ? -3.692 -18.937 9.973 1.00 97.88 93 HIS A CA 1
ATOM 754 C C . HIS A 1 93 ? -5.171 -19.310 9.948 1.00 97.88 93 HIS A C 1
ATOM 756 O O . HIS A 1 93 ? -5.742 -19.603 8.904 1.00 97.88 93 HIS A O 1
ATOM 762 N N . THR A 1 94 ? -5.815 -19.248 11.111 1.00 98.00 94 THR A N 1
ATOM 763 C CA . THR A 1 94 ? -7.246 -19.557 11.285 1.00 98.00 94 THR A CA 1
ATOM 764 C C . THR A 1 94 ? -8.152 -18.328 11.192 1.00 98.00 94 THR A C 1
ATOM 766 O O . THR A 1 94 ? -9.358 -18.424 11.416 1.00 98.00 94 THR A O 1
ATOM 769 N N . TYR A 1 95 ? -7.583 -17.158 10.899 1.00 97.88 95 TYR A N 1
ATOM 770 C CA . TYR A 1 95 ? -8.306 -15.896 10.803 1.00 97.88 95 TYR A CA 1
ATOM 771 C C . TYR A 1 95 ? -7.752 -15.040 9.670 1.00 97.88 95 TYR A C 1
ATOM 773 O O . TYR A 1 95 ? -6.653 -15.266 9.176 1.00 97.88 95 TYR A O 1
ATOM 781 N N . THR A 1 96 ? -8.513 -14.020 9.289 1.00 98.12 96 THR A N 1
ATOM 782 C CA . THR A 1 96 ? -8.099 -13.009 8.313 1.00 98.12 96 THR A CA 1
ATOM 783 C C . THR A 1 96 ? -8.028 -11.639 8.971 1.00 98.12 96 THR A C 1
ATOM 785 O O . THR A 1 96 ? -8.804 -11.325 9.876 1.00 98.12 96 THR A O 1
ATOM 788 N N . MET A 1 97 ? -7.140 -10.788 8.479 1.00 97.88 97 MET A N 1
ATOM 789 C CA . MET A 1 97 ? -7.013 -9.395 8.879 1.00 97.88 97 MET A CA 1
ATOM 790 C C . MET A 1 97 ? -7.716 -8.472 7.880 1.00 97.88 97 MET A C 1
ATOM 792 O O . MET A 1 97 ? -7.862 -8.777 6.696 1.00 97.88 97 MET A O 1
ATOM 796 N N . LYS A 1 98 ? -8.121 -7.293 8.351 1.00 97.12 98 LYS A N 1
ATOM 797 C CA . LYS A 1 98 ? -8.684 -6.228 7.518 1.00 97.12 98 LYS A CA 1
ATOM 798 C C . LYS A 1 98 ? -8.116 -4.883 7.951 1.00 97.12 98 LYS A C 1
ATOM 800 O O . LYS A 1 98 ? -7.860 -4.668 9.136 1.00 97.12 98 LYS A O 1
ATOM 805 N N . MET A 1 99 ? -7.967 -3.976 6.987 1.00 97.75 99 MET A N 1
ATOM 806 C CA . MET A 1 99 ? -7.597 -2.592 7.264 1.00 97.75 99 MET A CA 1
ATOM 807 C C . MET A 1 99 ? -8.636 -1.944 8.190 1.00 97.75 99 MET A C 1
ATOM 809 O O . MET A 1 99 ? -9.841 -2.093 7.980 1.00 97.75 99 MET A O 1
ATOM 813 N N . ASN A 1 100 ? -8.173 -1.250 9.228 1.00 97.12 100 ASN A N 1
ATOM 814 C CA . ASN A 1 100 ? -9.017 -0.618 10.242 1.00 97.12 100 ASN A CA 1
ATOM 815 C C . ASN A 1 100 ? -8.454 0.759 10.630 1.00 97.12 100 ASN A C 1
ATOM 817 O O . ASN A 1 100 ? -7.377 1.123 10.175 1.00 97.12 100 ASN A O 1
ATOM 821 N N . LYS A 1 101 ? -9.138 1.501 11.514 1.00 97.25 101 LYS A N 1
ATOM 822 C CA . LYS A 1 101 ? -8.789 2.887 11.904 1.00 97.25 101 LYS A CA 1
ATOM 823 C C . LYS A 1 101 ? -7.373 3.103 12.470 1.00 97.25 101 LYS A C 1
ATOM 825 O O . LYS A 1 101 ? -6.962 4.257 12.603 1.00 97.25 101 LYS A O 1
ATOM 830 N N . TYR A 1 102 ? -6.683 2.026 12.841 1.00 97.38 102 TYR A N 1
ATOM 831 C CA . TYR A 1 102 ? -5.306 2.006 13.338 1.00 97.38 102 TYR A CA 1
ATOM 832 C C . TYR A 1 102 ? -4.284 1.670 12.244 1.00 97.38 102 TYR A C 1
ATOM 834 O O . TYR A 1 102 ? -3.123 1.446 12.550 1.00 97.38 102 TYR A O 1
ATOM 842 N N . GLY A 1 103 ? -4.700 1.607 10.978 1.00 96.38 103 GLY A N 1
ATOM 843 C CA . GLY A 1 103 ? -3.828 1.244 9.864 1.00 96.38 103 GLY A CA 1
ATOM 844 C C . GLY A 1 103 ? -2.646 2.189 9.654 1.00 96.38 103 GLY A C 1
ATOM 845 O O . GLY A 1 103 ? -1.645 1.769 9.100 1.00 96.38 103 GLY A O 1
ATOM 846 N N . ASP A 1 104 ? -2.738 3.435 10.111 1.00 96.81 104 ASP A N 1
ATOM 847 C CA . ASP A 1 104 ? -1.699 4.467 10.017 1.00 96.81 104 ASP A CA 1
ATOM 848 C C . ASP A 1 104 ? -0.782 4.554 11.256 1.00 96.81 104 ASP A C 1
ATOM 850 O O . ASP A 1 104 ? -0.063 5.552 11.418 1.00 96.81 104 ASP A O 1
ATOM 854 N N . LEU A 1 105 ? -0.851 3.560 12.150 1.00 94.38 105 LEU A N 1
ATOM 855 C CA . LEU A 1 105 ? -0.056 3.447 13.378 1.00 94.38 105 LEU A CA 1
ATOM 856 C C . LEU A 1 105 ? 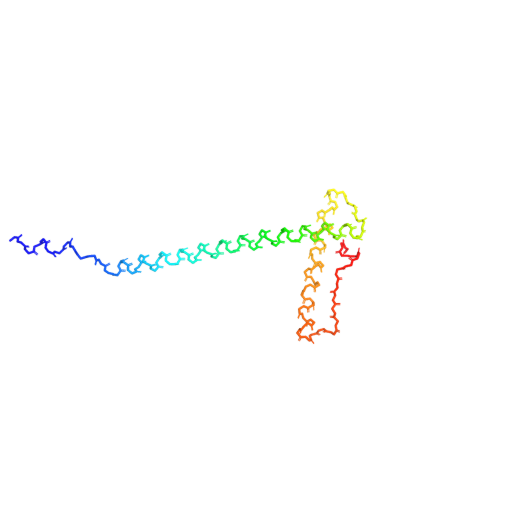0.940 2.282 13.329 1.00 94.38 105 LEU A C 1
ATOM 858 O O . LEU A 1 105 ? 0.638 1.249 12.683 1.00 94.38 105 LEU A O 1
#

Secondary structure (DSSP, 8-state):
--TTTTSS----HHHHHHHHHHHHHHHHHHHHHHHHHHHHHHHHHHHHHHHHHHHHHTT----HHHHHHHHHHHHHHHHHHHHHHHHHHTTS-SS-----TTTT-

Radius of gyration: 27.77 Å; chains: 1; bounding box: 51×41×80 Å

Organism: NCBI:txid1234261